Protein AF-0000000070551622 (afdb_homodimer)

Foldseek 3Di:
DVVQLLLLLCQLVVLCVVLVHDLVRVCVQQVDDSVVSNCSNRSVDPDDPVVLVSSCVSSVHDSCSSRDD/DVVQLLLLLCQLVVLCVVLVHDLVRVCVQQVDDSVVSNCSNRSVDPDDPVVLVSSCVSSVHDSCSSRDD

InterPro domains:
  IPR001387 Cro/C1-type, helix-turn-helix domain [PF01381] (12-65)
  IPR001387 Cro/C1-type, helix-turn-helix domain [PS50943] (12-66)
  IPR001387 Cro/C1-type, helix-turn-helix domain [SM00530] (11-66)
  IPR001387 Cro/C1-type, helix-turn-helix domain [cd00093] (9-66)
  IPR010982 Lambda repressor-like, DNA-binding domain superfamily [G3DSA:1.10.260.40] (2-69)
  IPR010982 Lambda repressor-like, DNA-binding domain superfamily [SSF47413] (3-68)

Nearest PDB structures (foldseek):
  2b5a-assembly1_A  TM=9.009E-01  e=1.366E-03  [Bacillus] caldolyticus
  3f52-assembly1_A  TM=9.178E-01  e=3.239E-03  Corynebacterium glutamicum
  1y7y-assembly1_B  TM=9.404E-01  e=4.988E-03  Aeromonas hydrophila
  3vk0-assembly2_B  TM=9.185E-01  e=4.242E-03  Neisseria meningitidis MC58
  3f52-assembly1_E  TM=9.299E-01  e=6.189E-03  Corynebacterium glutamicum

Organism: Lachnospira eligens (strain ATCC 27750 / DSM 3376 / VPI C15-48 / C15-B4) (NCBI:txid515620)

Radius of gyration: 14.98 Å; Cα contacts (8 Å, |Δi|>4): 162; chains: 2; bounding box: 21×43×28 Å

pLDDT: mean 96.57, std 5.76, range [65.38, 98.81]

Solvent-accessible surface area (backbone atoms only — not comparable to full-atom values): 7543 Å² total; per-residue (Å²): 112,63,64,62,46,49,38,31,8,48,30,50,42,48,56,40,49,75,70,68,47,52,63,66,52,47,25,74,72,69,69,51,51,55,67,58,53,49,30,30,36,69,47,78,38,80,50,40,37,66,55,47,46,52,50,18,60,72,72,70,49,59,56,51,59,34,68,51,128,114,63,63,62,46,48,39,32,7,47,29,50,42,48,56,39,50,74,72,69,48,52,62,66,52,48,23,74,74,69,68,51,51,56,66,59,53,49,30,32,37,69,46,80,39,77,51,39,38,66,55,47,47,51,49,18,59,73,72,70,50,59,55,52,58,34,69,50,129

Sequence (138 aa):
MREIEETLAHNLREVREKKGYTLKDVVKGTGYTEVSISRWETGTRIPKATVLYNLAKFYGVSVDRFFWKMREIEETLAHNLREVREKKGYTLKDVVKGTGYTEVSISRWETGTRIPKATVLYNLAKFYGVSVDRFFWK

Structure (mmCIF, N/CA/C/O backbone):
data_AF-0000000070551622-model_v1
#
loop_
_entity.id
_entity.type
_entity.pdbx_description
1 polymer 'HTH cro/C1-type domain-containing protein'
#
loop_
_atom_site.group_PDB
_atom_site.id
_atom_site.type_symbol
_atom_site.label_atom_id
_atom_site.label_alt_id
_atom_site.label_comp_id
_atom_site.label_asym_id
_atom_site.label_entity_id
_atom_site.label_seq_id
_atom_site.pdbx_PDB_ins_code
_atom_site.Cartn_x
_atom_site.Cartn_y
_atom_site.Cartn_z
_atom_site.occupancy
_atom_site.B_iso_or_equiv
_atom_site.auth_seq_id
_atom_site.auth_comp_id
_atom_site.auth_asym_id
_atom_site.auth_atom_id
_atom_site.pdbx_PDB_model_num
ATOM 1 N N . MET A 1 1 ? -1.178 -9.734 11.75 1 65.5 1 MET A N 1
ATOM 2 C CA . MET A 1 1 ? -1.448 -8.586 10.891 1 65.5 1 MET A CA 1
ATOM 3 C C . MET A 1 1 ? -1.568 -7.309 11.711 1 65.5 1 MET A C 1
ATOM 5 O O . MET A 1 1 ? -1.629 -6.211 11.148 1 65.5 1 MET A O 1
ATOM 9 N N . ARG A 1 2 ? -1.594 -7.504 12.82 1 77 2 ARG A N 1
ATOM 10 C CA . ARG A 1 2 ? -1.823 -6.383 13.727 1 77 2 ARG A CA 1
ATOM 11 C C . ARG A 1 2 ? -0.547 -5.574 13.93 1 77 2 ARG A C 1
ATOM 13 O O . ARG A 1 2 ? -0.575 -4.34 13.906 1 77 2 ARG A O 1
ATOM 20 N N . GLU A 1 3 ? 0.501 -6.383 13.719 1 91.94 3 GLU A N 1
ATOM 21 C CA . GLU A 1 3 ? 1.758 -5.699 14.008 1 91.94 3 GLU A CA 1
ATOM 22 C C . GLU A 1 3 ? 2.137 -4.742 12.883 1 91.94 3 GLU A C 1
ATOM 24 O O . GLU A 1 3 ? 2.564 -3.613 13.133 1 91.94 3 GLU A O 1
ATOM 29 N N . ILE A 1 4 ? 1.96 -5.156 11.578 1 94.94 4 ILE A N 1
ATOM 30 C CA . ILE A 1 4 ? 2.346 -4.309 10.453 1 94.94 4 ILE A CA 1
ATOM 31 C C . ILE A 1 4 ? 1.396 -3.119 10.359 1 94.94 4 ILE A C 1
ATOM 33 O O . ILE A 1 4 ? 1.809 -2.014 9.992 1 94.94 4 ILE A O 1
ATOM 37 N N . GLU A 1 5 ? 0.117 -3.314 10.742 1 95.81 5 GLU A N 1
ATOM 38 C CA . GLU A 1 5 ? -0.852 -2.223 10.727 1 95.81 5 GLU A CA 1
ATOM 39 C C . GLU A 1 5 ? -0.473 -1.134 11.727 1 95.81 5 GLU A C 1
ATOM 41 O O . GLU A 1 5 ? -0.566 0.057 11.422 1 95.81 5 GLU A O 1
ATOM 46 N N . GLU A 1 6 ? -0.033 -1.583 12.883 1 96.81 6 GLU A N 1
ATOM 47 C CA . GLU A 1 6 ? 0.398 -0.643 13.914 1 96.81 6 GLU A CA 1
ATOM 48 C C . GLU A 1 6 ? 1.649 0.115 13.477 1 96.81 6 GLU A C 1
ATOM 50 O O . GLU A 1 6 ? 1.766 1.319 13.711 1 96.81 6 GLU A O 1
ATOM 55 N N . THR A 1 7 ? 2.57 -0.628 12.875 1 97.62 7 THR A N 1
ATOM 56 C CA . THR A 1 7 ? 3.795 -0.018 12.359 1 97.62 7 THR A CA 1
ATOM 57 C C . THR A 1 7 ? 3.477 1.029 11.297 1 97.62 7 THR A C 1
ATOM 59 O O . THR A 1 7 ? 4.02 2.135 11.328 1 97.62 7 THR A O 1
ATOM 62 N N . LEU A 1 8 ? 2.541 0.654 10.445 1 98.06 8 LEU A N 1
ATOM 63 C CA . LEU A 1 8 ? 2.146 1.572 9.383 1 98.06 8 LEU A CA 1
ATOM 64 C C . LEU A 1 8 ? 1.553 2.852 9.961 1 98.06 8 LEU A C 1
ATOM 66 O O . LEU A 1 8 ? 1.953 3.955 9.578 1 98.06 8 LEU A O 1
ATOM 70 N N . ALA A 1 9 ? 0.65 2.717 10.898 1 98.31 9 ALA A N 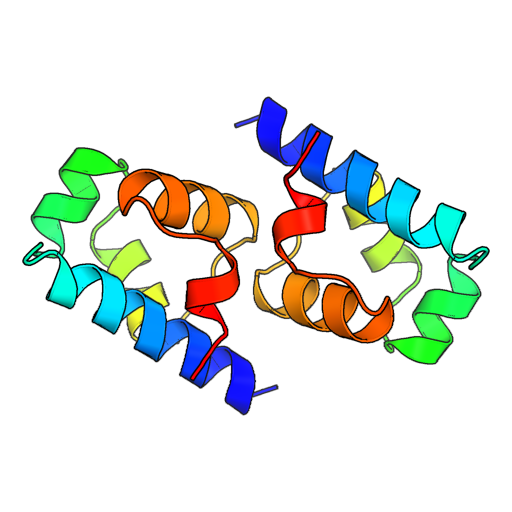1
ATOM 71 C CA . ALA A 1 9 ? 0.005 3.869 11.516 1 98.31 9 ALA A CA 1
ATOM 72 C C . ALA A 1 9 ? 1.03 4.766 12.203 1 98.31 9 ALA A C 1
ATOM 74 O O . ALA A 1 9 ? 1.031 5.984 12.008 1 98.31 9 ALA A O 1
ATOM 75 N N . HIS A 1 10 ? 1.871 4.117 12.945 1 98.19 10 HIS A N 1
ATOM 76 C CA . HIS A 1 10 ? 2.91 4.836 13.664 1 98.19 10 HIS A CA 1
ATOM 77 C C . HIS A 1 10 ? 3.818 5.605 12.711 1 98.19 10 HIS A C 1
ATOM 79 O O . HIS A 1 10 ? 4.086 6.789 12.922 1 98.19 10 HIS A O 1
ATOM 85 N N . ASN A 1 11 ? 4.262 4.977 11.672 1 98.38 11 ASN A N 1
ATOM 86 C CA . ASN A 1 11 ? 5.238 5.574 10.766 1 98.38 11 ASN A CA 1
ATOM 87 C C . ASN A 1 11 ? 4.617 6.695 9.938 1 98.38 11 ASN A C 1
ATOM 89 O O . ASN A 1 11 ? 5.285 7.676 9.609 1 98.38 11 ASN A O 1
ATOM 93 N N . LEU A 1 12 ? 3.365 6.516 9.562 1 98.69 12 LEU A N 1
ATOM 94 C CA . LEU A 1 12 ? 2.668 7.602 8.875 1 98.69 12 LEU A CA 1
ATOM 95 C C . LEU A 1 12 ? 2.684 8.875 9.719 1 98.69 12 LEU A C 1
ATOM 97 O O . LEU A 1 12 ? 2.984 9.953 9.211 1 98.69 12 LEU A O 1
ATOM 101 N N . ARG A 1 13 ? 2.406 8.695 10.961 1 98.69 13 ARG A N 1
ATOM 102 C CA . ARG A 1 13 ? 2.43 9.836 11.867 1 98.69 13 ARG A CA 1
ATOM 103 C C . ARG A 1 13 ? 3.848 10.367 12.047 1 98.69 13 ARG A C 1
ATOM 105 O O . ARG A 1 13 ? 4.074 11.578 11.977 1 98.69 13 ARG A O 1
ATOM 112 N N . GLU A 1 14 ? 4.742 9.484 12.305 1 98.75 14 GLU A N 1
ATOM 113 C CA . GLU A 1 14 ? 6.129 9.875 12.547 1 98.75 14 GLU A CA 1
ATOM 114 C C . GLU A 1 14 ? 6.703 10.656 11.375 1 98.75 14 GLU A C 1
ATOM 116 O O . GLU A 1 14 ? 7.379 11.664 11.562 1 98.75 14 GLU A O 1
ATOM 121 N N . VAL A 1 15 ? 6.52 10.156 10.156 1 98.62 15 VAL A N 1
ATOM 122 C CA . VAL A 1 15 ? 7.027 10.828 8.961 1 98.62 15 VAL A CA 1
ATOM 123 C C . VAL A 1 15 ? 6.434 12.234 8.867 1 98.62 15 VAL A C 1
ATOM 125 O O . VAL A 1 15 ? 7.148 13.195 8.57 1 98.62 15 VAL A O 1
ATOM 128 N N . ARG A 1 16 ? 5.094 12.328 9.094 1 98.75 16 ARG A N 1
ATOM 129 C CA . ARG A 1 16 ? 4.465 13.648 9.07 1 98.75 16 ARG A CA 1
ATOM 130 C C . ARG A 1 16 ? 5.129 14.586 10.07 1 98.75 16 ARG A C 1
ATOM 132 O O . ARG A 1 16 ? 5.48 15.719 9.727 1 98.75 16 ARG A O 1
ATOM 139 N N . GLU A 1 17 ? 5.332 14.109 11.266 1 98.69 17 GLU A N 1
ATOM 140 C CA . GLU A 1 17 ? 5.867 14.922 12.359 1 98.69 17 GLU A CA 1
ATOM 141 C C . GLU A 1 17 ? 7.316 15.312 12.094 1 98.69 17 GLU A C 1
ATOM 143 O O . GLU A 1 17 ? 7.73 16.438 12.398 1 98.69 17 GLU A O 1
ATOM 148 N N . LYS A 1 18 ? 8.062 14.445 11.617 1 98.38 18 LYS A N 1
ATOM 149 C CA . LYS A 1 18 ? 9.461 14.719 11.297 1 98.38 18 LYS A CA 1
ATOM 150 C C . LYS A 1 18 ? 9.57 15.82 10.242 1 98.38 18 LYS A C 1
ATOM 152 O O . LYS A 1 18 ? 10.555 16.562 10.211 1 98.38 18 LYS A O 1
ATOM 157 N N . LYS A 1 19 ? 8.594 15.945 9.406 1 98.06 19 LYS A N 1
ATOM 158 C CA . LYS A 1 19 ? 8.555 17 8.398 1 98.06 19 LYS A CA 1
ATOM 159 C C . LYS A 1 19 ? 8.094 18.312 9 1 98.06 19 LYS A C 1
ATOM 161 O O . LYS A 1 19 ? 8.141 19.359 8.336 1 98.06 19 LYS A O 1
ATOM 166 N N . GLY A 1 20 ? 7.555 18.203 10.211 1 98.44 20 GLY A N 1
ATOM 167 C CA . GLY A 1 20 ? 7.027 19.391 10.891 1 98.44 20 GLY A CA 1
ATOM 168 C C . GLY A 1 20 ? 5.641 19.781 10.422 1 98.44 20 GLY A C 1
ATOM 169 O O . GLY A 1 20 ? 5.238 20.938 10.547 1 98.44 20 GLY A O 1
ATOM 170 N N . TYR A 1 21 ? 4.949 18.938 9.805 1 98.69 21 TYR A N 1
ATOM 171 C CA . TYR A 1 21 ? 3.637 19.234 9.234 1 98.69 21 TYR A CA 1
ATOM 172 C C . TYR A 1 21 ? 2.531 18.969 10.25 1 98.69 21 TYR A C 1
ATOM 174 O O . TYR A 1 21 ? 2.596 18 11.008 1 98.69 21 TYR A O 1
ATOM 182 N N . THR A 1 22 ? 1.505 19.75 10.227 1 98.69 22 THR A N 1
ATOM 183 C CA . THR A 1 22 ? 0.232 19.469 10.875 1 98.69 22 THR A CA 1
ATOM 184 C C . THR A 1 22 ? -0.683 18.656 9.961 1 98.69 22 THR A C 1
ATOM 186 O O . THR A 1 22 ? -0.365 18.453 8.789 1 98.69 22 THR A O 1
ATOM 189 N N . LEU A 1 23 ? -1.802 18.172 10.5 1 98.69 23 LEU A N 1
ATOM 190 C CA . LEU A 1 23 ? -2.777 17.516 9.641 1 98.69 23 LEU A CA 1
ATOM 191 C C . LEU A 1 23 ? -3.275 18.453 8.555 1 98.69 23 LEU A C 1
ATOM 193 O O . LEU A 1 23 ? -3.449 18.047 7.402 1 98.69 23 LEU A O 1
ATOM 197 N N . LYS A 1 24 ? -3.408 19.703 8.891 1 98.62 24 LYS A N 1
ATOM 198 C CA . LYS A 1 24 ? -3.869 20.703 7.945 1 98.62 24 LYS A CA 1
ATOM 199 C C . LYS A 1 24 ? -2.869 20.891 6.805 1 98.62 24 LYS A C 1
ATOM 201 O O . LYS A 1 24 ? -3.26 21.078 5.652 1 98.62 24 LYS A O 1
ATOM 206 N N . ASP A 1 25 ? -1.597 20.859 7.152 1 98.69 25 ASP A N 1
ATOM 207 C CA . ASP A 1 25 ? -0.56 20.969 6.129 1 98.69 25 ASP A CA 1
ATOM 208 C C . ASP A 1 25 ? -0.659 19.812 5.137 1 98.69 25 ASP A C 1
ATOM 210 O O . ASP A 1 25 ? -0.506 20 3.93 1 98.69 25 ASP A O 1
ATOM 214 N N . VAL A 1 26 ? -0.879 18.656 5.629 1 98.81 26 VAL A N 1
ATOM 215 C CA . VAL A 1 26 ? -0.991 17.469 4.777 1 98.81 26 VAL A CA 1
ATOM 216 C C . VAL A 1 26 ? -2.229 17.594 3.889 1 98.81 26 VAL A C 1
ATOM 218 O O . VAL A 1 26 ? -2.174 17.297 2.695 1 98.81 26 VAL A O 1
ATOM 221 N N . VAL A 1 27 ? -3.32 18.031 4.434 1 98.75 27 VAL A N 1
ATOM 222 C CA . VAL A 1 27 ? -4.543 18.266 3.668 1 98.75 27 VAL A CA 1
ATOM 223 C C . VAL A 1 27 ? -4.246 19.172 2.482 1 98.75 27 VAL A C 1
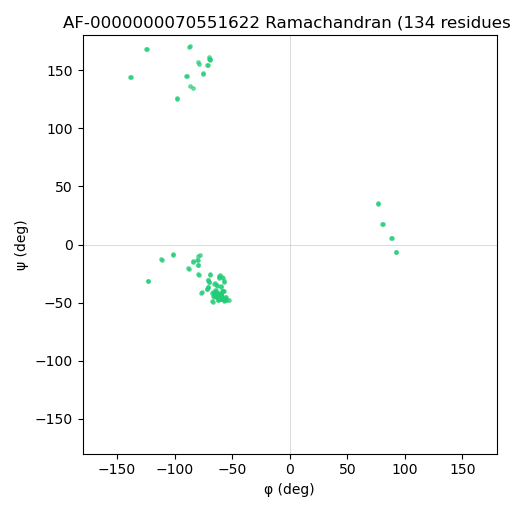ATOM 225 O O . VAL A 1 27 ? -4.602 18.859 1.344 1 98.75 27 VAL A O 1
ATOM 228 N N . LYS A 1 28 ? -3.555 20.25 2.721 1 98.56 28 LYS A N 1
ATOM 229 C CA . LYS A 1 28 ? -3.236 21.234 1.693 1 98.56 28 LYS A CA 1
ATOM 230 C C . LYS A 1 28 ? -2.352 20.625 0.606 1 98.56 28 LYS A C 1
ATOM 232 O O . LYS A 1 28 ? -2.529 20.922 -0.579 1 98.56 28 LYS A O 1
ATOM 237 N N . GLY A 1 29 ? -1.524 19.781 1.028 1 98.38 29 GLY A N 1
ATOM 238 C CA . GLY A 1 29 ? -0.537 19.234 0.106 1 98.38 29 GLY A CA 1
ATOM 239 C C . GLY A 1 29 ? -1.026 18.016 -0.646 1 98.38 29 GLY A C 1
ATOM 240 O O . GLY A 1 29 ? -0.489 17.672 -1.7 1 98.38 29 GLY A O 1
ATOM 241 N N . THR A 1 30 ? -2.023 17.344 -0.141 1 98.31 30 THR A N 1
ATOM 242 C CA . THR A 1 30 ? -2.389 16.047 -0.723 1 98.31 30 THR A CA 1
ATOM 243 C C . THR A 1 30 ? -3.848 16.062 -1.169 1 98.31 30 THR A C 1
ATOM 245 O O . THR A 1 30 ? -4.25 15.234 -1.995 1 98.31 30 THR A O 1
ATOM 248 N N . GLY A 1 31 ? -4.68 16.812 -0.49 1 98.31 31 GLY A N 1
ATOM 249 C CA . GLY A 1 31 ? -6.098 16.859 -0.798 1 98.31 31 GLY A CA 1
ATOM 250 C C . GLY A 1 31 ? -6.922 15.859 -0.007 1 98.31 31 GLY A C 1
ATOM 251 O O . GLY A 1 31 ? -8.148 15.844 -0.107 1 98.31 31 GLY A O 1
ATOM 252 N N . TYR A 1 32 ? -6.281 15.031 0.725 1 98.44 32 TYR A N 1
ATOM 253 C CA . TYR A 1 32 ? -7.027 14.141 1.609 1 98.44 32 TYR A CA 1
ATOM 254 C C . TYR A 1 32 ? -7.617 14.914 2.785 1 98.44 32 TYR A C 1
ATOM 256 O O . TYR A 1 32 ? -7.074 15.945 3.195 1 98.44 32 TYR A O 1
ATOM 264 N N . THR A 1 33 ? -8.672 14.391 3.32 1 98.69 33 THR A N 1
ATOM 265 C CA . THR A 1 33 ? -9.297 15.086 4.441 1 98.69 33 THR A CA 1
ATOM 266 C C . THR A 1 33 ? -8.531 14.812 5.738 1 98.69 33 THR A C 1
ATOM 268 O O . THR A 1 33 ? -7.871 13.781 5.867 1 98.69 33 THR A O 1
ATOM 271 N N . GLU A 1 34 ? -8.711 15.742 6.664 1 98.69 34 GLU A N 1
ATOM 272 C CA . GLU A 1 34 ? -8.102 15.578 7.977 1 98.69 34 GLU A CA 1
ATOM 273 C C . GLU A 1 34 ? -8.555 14.281 8.641 1 98.69 34 GLU A C 1
ATOM 275 O O . GLU A 1 34 ? -7.758 13.578 9.273 1 98.69 34 GLU A O 1
ATOM 280 N N . VAL A 1 35 ? -9.797 13.984 8.492 1 98.62 35 VAL A N 1
ATOM 281 C CA . VAL A 1 35 ? -10.375 12.789 9.102 1 98.62 35 VAL A CA 1
ATOM 282 C C . VAL A 1 35 ? -9.703 11.539 8.523 1 98.62 35 VAL A C 1
ATOM 284 O O . VAL A 1 35 ? -9.312 10.641 9.266 1 98.62 35 VAL A O 1
ATOM 287 N N . SER A 1 36 ? -9.516 11.453 7.184 1 98.62 36 SER A N 1
ATOM 288 C CA . SER A 1 36 ? -8.883 10.305 6.547 1 98.62 36 SER A CA 1
ATOM 289 C C . SER A 1 36 ? -7.449 10.125 7.035 1 98.62 36 SER A C 1
ATOM 291 O O . SER A 1 36 ? -7.051 9.023 7.414 1 98.62 36 SER A O 1
ATOM 293 N N . ILE A 1 37 ? -6.738 11.219 7.074 1 98.81 37 ILE A N 1
ATOM 294 C CA . ILE A 1 37 ? -5.34 11.172 7.488 1 98.81 37 ILE A CA 1
ATOM 295 C C . ILE A 1 37 ? -5.246 10.711 8.945 1 98.81 37 ILE A C 1
ATOM 297 O O . ILE A 1 37 ? -4.43 9.852 9.273 1 98.81 37 ILE A O 1
ATOM 301 N N . SER A 1 38 ? -6.105 11.258 9.773 1 98.81 38 SER A N 1
ATOM 302 C CA . SER A 1 38 ? -6.133 10.883 11.188 1 98.81 38 SER A CA 1
ATOM 303 C C . SER A 1 38 ? -6.422 9.391 11.352 1 98.81 38 SER A C 1
ATOM 305 O O . SER A 1 38 ? -5.758 8.711 12.141 1 98.81 38 SER A O 1
ATOM 307 N N . ARG A 1 39 ? -7.355 8.93 10.586 1 98.69 39 ARG A N 1
ATOM 308 C CA . ARG A 1 39 ? -7.727 7.52 10.695 1 98.69 39 ARG A CA 1
ATOM 309 C C . ARG A 1 39 ? -6.578 6.617 10.266 1 98.69 39 ARG A C 1
ATOM 311 O O . ARG A 1 39 ? -6.398 5.527 10.82 1 98.69 39 ARG A O 1
ATOM 318 N N . TRP A 1 40 ? -5.801 7.023 9.328 1 98.69 40 TRP A N 1
ATOM 319 C CA . TRP A 1 40 ? -4.652 6.238 8.891 1 98.69 40 TRP A CA 1
ATOM 320 C C . TRP A 1 40 ? -3.549 6.254 9.938 1 98.69 40 TRP A C 1
ATOM 322 O O . TRP A 1 40 ? -2.986 5.207 10.273 1 98.69 40 TRP A O 1
ATOM 332 N N . GLU A 1 41 ? -3.383 7.395 10.555 1 98.62 41 GLU A N 1
ATOM 333 C CA . GLU A 1 41 ? -2.262 7.57 11.469 1 98.62 41 GLU A CA 1
ATOM 334 C C . GLU A 1 41 ? -2.559 6.945 12.828 1 98.62 41 GLU A C 1
ATOM 336 O O . GLU A 1 41 ? -1.648 6.727 13.633 1 98.62 41 GLU A O 1
ATOM 341 N N . THR A 1 42 ? -3.838 6.703 13.062 1 97.81 42 THR A N 1
ATOM 342 C CA . THR A 1 42 ? -4.203 6.09 14.336 1 97.81 42 THR A CA 1
ATOM 343 C C . THR A 1 42 ? -4.48 4.598 14.156 1 97.81 42 THR A C 1
ATOM 345 O O . THR A 1 42 ? -4.727 3.889 15.133 1 97.81 42 THR A O 1
ATOM 348 N N . GLY A 1 43 ? -4.527 4.141 12.977 1 97.19 43 GLY A N 1
ATOM 349 C CA . GLY A 1 43 ? -4.707 2.725 12.695 1 97.19 43 GLY A CA 1
ATOM 350 C C . GLY A 1 43 ? -6.164 2.311 12.617 1 97.19 43 GLY A C 1
ATOM 351 O O . GLY A 1 43 ? -6.473 1.125 12.469 1 97.19 43 GLY A O 1
ATOM 352 N N . THR A 1 44 ? -7.051 3.252 12.695 1 97.25 44 THR A N 1
ATOM 353 C CA . THR A 1 44 ? -8.477 2.941 12.625 1 97.25 44 THR A CA 1
ATOM 354 C C . THR A 1 44 ? -8.859 2.477 11.227 1 97.25 44 THR A C 1
ATOM 356 O O . THR A 1 44 ? -9.859 1.767 11.055 1 97.25 44 THR A O 1
ATOM 359 N N . ARG A 1 45 ? -8.094 2.922 10.242 1 97.75 45 ARG A N 1
ATOM 360 C CA . ARG A 1 45 ? -8.242 2.482 8.859 1 97.75 45 ARG A CA 1
ATOM 361 C C . ARG A 1 45 ? -6.875 2.234 8.219 1 97.75 45 ARG A C 1
ATOM 363 O O . ARG A 1 45 ? -5.902 2.916 8.547 1 97.75 45 ARG A O 1
ATOM 370 N N . ILE A 1 46 ? -6.887 1.273 7.426 1 97.81 46 ILE A N 1
ATOM 371 C CA . ILE A 1 46 ? -5.672 1.022 6.66 1 97.81 46 ILE A CA 1
ATOM 372 C C . ILE A 1 46 ? -5.801 1.631 5.266 1 97.81 46 ILE A C 1
ATOM 374 O O . ILE A 1 46 ? -6.762 1.348 4.547 1 97.81 46 ILE A O 1
ATOM 378 N N . PRO A 1 47 ? -4.855 2.461 4.895 1 98.31 47 PRO A N 1
ATOM 379 C CA . PRO A 1 47 ? -4.973 3.076 3.572 1 98.31 47 PRO A CA 1
ATOM 380 C C . PRO A 1 47 ? -4.77 2.074 2.436 1 98.31 47 PRO A C 1
ATOM 382 O O . PRO A 1 47 ? -4.145 1.029 2.633 1 98.31 47 PRO A O 1
ATOM 385 N N . LYS A 1 48 ? -5.293 2.48 1.272 1 97.75 48 LYS A N 1
ATOM 386 C CA . LYS A 1 48 ? -4.984 1.743 0.051 1 97.75 48 LYS A CA 1
ATOM 387 C C . LYS A 1 48 ? -3.525 1.938 -0.356 1 97.75 48 LYS A C 1
ATOM 389 O O . LYS A 1 48 ? -2.889 2.914 0.044 1 97.75 48 LYS A O 1
ATOM 394 N N . ALA A 1 49 ? -3.117 1.07 -1.141 1 97.12 49 ALA A N 1
ATOM 395 C CA . ALA A 1 49 ? -1.731 1.109 -1.597 1 97.12 49 ALA A CA 1
ATOM 396 C C . ALA A 1 49 ? -1.424 2.426 -2.307 1 97.12 49 ALA A C 1
ATOM 398 O O . ALA A 1 49 ? -0.35 3.002 -2.119 1 97.12 49 ALA A O 1
ATOM 399 N N . THR A 1 50 ? -2.328 2.943 -3.107 1 96.56 50 THR A N 1
ATOM 400 C CA . THR A 1 50 ? -2.072 4.152 -3.885 1 96.56 50 THR A CA 1
ATOM 401 C C . THR A 1 50 ? -2.016 5.375 -2.977 1 96.56 50 THR A C 1
ATOM 403 O O . THR A 1 50 ? -1.299 6.336 -3.266 1 96.56 50 THR A O 1
ATOM 406 N N . VAL A 1 51 ? -2.766 5.359 -1.873 1 97.56 51 VAL A N 1
ATOM 407 C CA . VAL A 1 51 ? -2.686 6.43 -0.888 1 97.56 51 VAL A CA 1
ATOM 408 C C . VAL A 1 51 ? -1.283 6.48 -0.288 1 97.56 51 VAL A C 1
ATOM 410 O O . VAL A 1 51 ? -0.69 7.555 -0.166 1 97.56 51 VAL A O 1
ATOM 413 N N . LEU A 1 52 ? -0.824 5.293 -0.011 1 97.62 52 LEU A N 1
ATOM 414 C CA . LEU A 1 52 ? 0.514 5.199 0.563 1 97.62 52 LEU A CA 1
ATOM 415 C C . LEU A 1 52 ? 1.557 5.77 -0.391 1 97.62 52 LEU A C 1
ATOM 417 O O . LEU A 1 52 ? 2.477 6.473 0.037 1 97.62 52 LEU A O 1
ATOM 421 N N . TYR A 1 53 ? 1.419 5.465 -1.626 1 97.38 53 TYR A N 1
ATOM 422 C CA . TYR A 1 53 ? 2.316 5.984 -2.652 1 97.38 53 TYR A CA 1
ATOM 423 C C . TYR A 1 53 ? 2.258 7.504 -2.709 1 97.38 53 TYR A C 1
ATOM 425 O O . TYR A 1 53 ? 3.295 8.172 -2.729 1 97.38 53 TYR A O 1
ATOM 433 N N . ASN A 1 54 ? 1.096 8.047 -2.703 1 97.62 54 ASN A N 1
ATOM 434 C CA . ASN A 1 54 ? 0.921 9.492 -2.797 1 97.62 54 ASN A CA 1
ATOM 435 C C . ASN A 1 54 ? 1.518 10.203 -1.588 1 97.62 54 ASN A C 1
ATOM 437 O O . ASN A 1 54 ? 2.145 11.258 -1.729 1 97.62 54 ASN A O 1
ATOM 441 N N . LEU A 1 55 ? 1.311 9.602 -0.443 1 98.44 55 LEU A N 1
ATOM 442 C CA . LEU A 1 55 ? 1.872 10.188 0.767 1 98.44 55 LEU A CA 1
ATOM 443 C C . LEU A 1 55 ? 3.396 10.141 0.74 1 98.44 55 LEU A C 1
ATOM 445 O O . LEU A 1 55 ? 4.059 11.102 1.134 1 98.44 55 LEU A O 1
ATOM 449 N N . ALA A 1 56 ? 3.922 9.055 0.366 1 98.06 56 ALA A N 1
ATOM 450 C CA . ALA A 1 56 ? 5.375 8.93 0.249 1 98.06 56 ALA A CA 1
ATOM 451 C C . ALA A 1 56 ? 5.938 10 -0.681 1 98.06 56 ALA A C 1
ATOM 453 O O . ALA A 1 56 ? 6.941 10.648 -0.364 1 98.06 56 ALA A O 1
ATOM 454 N N . LYS A 1 57 ? 5.352 10.195 -1.815 1 97.5 57 LYS A N 1
ATOM 455 C CA . LYS A 1 57 ? 5.766 11.219 -2.768 1 97.5 57 LYS A CA 1
ATOM 456 C C . LYS A 1 57 ? 5.684 12.609 -2.145 1 97.5 57 LYS A C 1
ATOM 458 O O . LYS A 1 57 ? 6.621 13.406 -2.26 1 97.5 57 LYS A O 1
ATOM 463 N N . PHE A 1 58 ? 4.566 12.812 -1.471 1 98.56 58 PHE A N 1
ATOM 464 C CA . PHE A 1 58 ? 4.359 14.109 -0.829 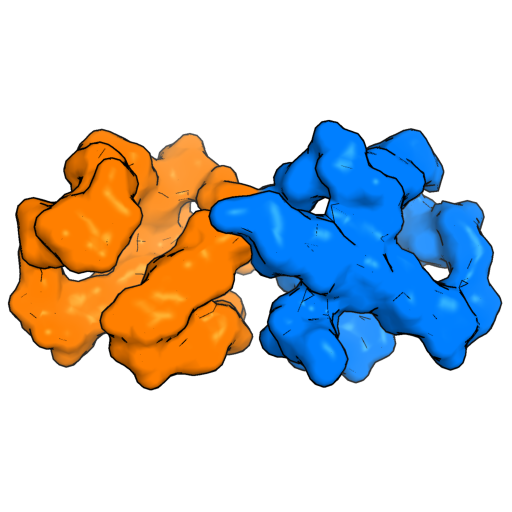1 98.56 58 PHE A CA 1
ATOM 465 C C . PHE A 1 58 ? 5.457 14.391 0.189 1 98.56 58 PHE A C 1
ATOM 467 O O . PHE A 1 58 ? 6 15.492 0.234 1 98.56 58 PHE A O 1
ATOM 474 N N . TYR A 1 59 ? 5.824 13.359 0.994 1 98.44 59 TYR A N 1
ATOM 475 C CA . TYR A 1 59 ? 6.801 13.531 2.064 1 98.44 59 TYR A CA 1
ATOM 476 C C . TYR A 1 59 ? 8.227 13.414 1.532 1 98.44 59 TYR A C 1
ATOM 478 O O . TYR A 1 59 ? 9.188 13.711 2.24 1 98.44 59 TYR A O 1
ATOM 486 N N . GLY A 1 60 ? 8.391 12.906 0.355 1 97.94 60 GLY A N 1
ATOM 487 C CA . GLY A 1 60 ? 9.719 12.75 -0.222 1 97.94 60 GLY A CA 1
ATOM 488 C C . GLY A 1 60 ? 10.484 11.57 0.358 1 97.94 60 GLY A C 1
ATOM 489 O O . GLY A 1 60 ? 11.688 11.672 0.6 1 97.94 60 GLY A O 1
ATOM 490 N N . VAL A 1 61 ? 9.766 10.531 0.654 1 97.44 61 VAL A N 1
ATOM 491 C CA . VAL A 1 61 ? 10.383 9.32 1.179 1 97.44 61 VAL A CA 1
ATOM 492 C C . VAL A 1 61 ? 10 8.125 0.305 1 97.44 61 VAL A C 1
ATOM 494 O O . VAL A 1 61 ? 9.117 8.234 -0.546 1 97.44 61 VAL A O 1
ATOM 497 N N . SER A 1 62 ? 10.719 6.996 0.548 1 96.5 62 SER A N 1
ATOM 498 C CA . SER A 1 62 ? 10.344 5.738 -0.0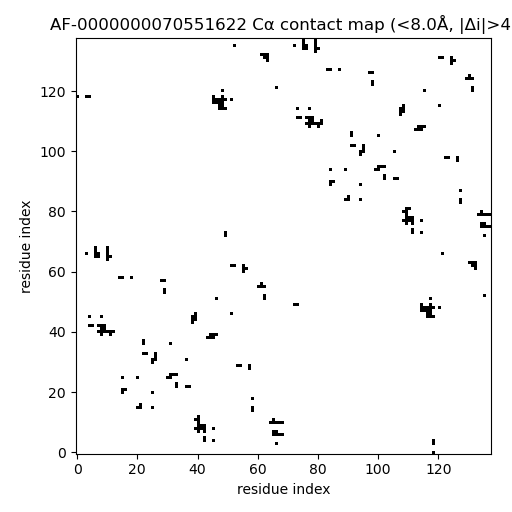87 1 96.5 62 SER A CA 1
ATOM 499 C C . SER A 1 62 ? 9.102 5.141 0.57 1 96.5 62 SER A C 1
ATOM 501 O O . SER A 1 62 ? 8.898 5.297 1.775 1 96.5 62 SER A O 1
ATOM 503 N N . VAL A 1 63 ? 8.281 4.461 -0.203 1 97.19 63 VAL A N 1
ATOM 504 C CA . VAL A 1 63 ? 7.109 3.799 0.354 1 97.19 63 VAL A CA 1
ATOM 505 C C . VAL A 1 63 ? 7.535 2.822 1.449 1 97.19 63 VAL A C 1
ATOM 507 O O . VAL A 1 63 ? 6.832 2.656 2.449 1 97.19 63 VAL A O 1
ATOM 510 N N . ASP A 1 64 ? 8.672 2.25 1.346 1 96.69 64 ASP A N 1
ATOM 511 C CA . ASP A 1 64 ? 9.195 1.288 2.309 1 96.69 64 ASP A CA 1
ATOM 512 C C . ASP A 1 64 ? 9.359 1.924 3.688 1 96.69 64 ASP A C 1
ATOM 514 O O . ASP A 1 64 ? 9.312 1.231 4.707 1 96.69 64 ASP A O 1
ATOM 518 N N . ARG A 1 65 ? 9.547 3.129 3.688 1 97.06 65 ARG A N 1
ATOM 519 C CA . ARG A 1 65 ? 9.758 3.844 4.941 1 97.06 65 ARG A CA 1
ATOM 520 C C . ARG A 1 65 ? 8.578 3.643 5.891 1 97.06 65 ARG A C 1
ATOM 522 O O . ARG A 1 65 ? 8.75 3.621 7.109 1 97.06 65 ARG A O 1
ATOM 529 N N . PHE A 1 66 ? 7.41 3.432 5.312 1 97.94 66 PHE A N 1
ATOM 530 C CA . PHE A 1 66 ? 6.199 3.342 6.117 1 97.94 66 PHE A CA 1
ATOM 531 C C . PHE A 1 66 ? 6.09 1.975 6.781 1 97.94 66 PHE A C 1
ATOM 533 O O . PHE A 1 66 ? 5.281 1.782 7.691 1 97.94 66 PHE A O 1
ATOM 540 N N . PHE A 1 67 ? 6.949 1.038 6.41 1 95.88 67 PHE A N 1
ATOM 541 C CA . PHE A 1 67 ? 6.805 -0.32 6.922 1 95.88 67 PHE A CA 1
ATOM 542 C C . PHE A 1 67 ? 7.957 -0.674 7.852 1 95.88 67 PH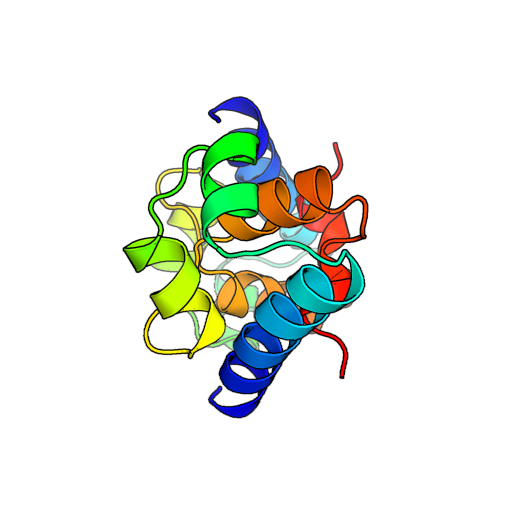E A C 1
ATOM 544 O O . PHE A 1 67 ? 7.941 -1.722 8.5 1 95.88 67 PHE A O 1
ATOM 551 N N . TRP A 1 68 ? 8.922 0.164 7.789 1 85.5 68 TRP A N 1
ATOM 552 C CA . TRP A 1 68 ? 10.086 -0.135 8.609 1 85.5 68 TRP A CA 1
ATOM 553 C C . TRP A 1 68 ? 9.883 0.364 10.039 1 85.5 68 TRP A C 1
ATOM 555 O O . TRP A 1 68 ? 9.266 1.408 10.258 1 85.5 68 TRP A O 1
ATOM 565 N N . LYS A 1 69 ? 10.219 -0.456 10.891 1 72.38 69 LYS A N 1
ATOM 566 C CA . LYS A 1 69 ? 10.25 -0.025 12.289 1 72.38 69 LYS A CA 1
ATOM 567 C C . LYS A 1 69 ? 11.492 0.812 12.578 1 72.38 69 LYS A C 1
ATOM 569 O O . LYS A 1 69 ? 12.555 0.579 11.992 1 72.38 69 LYS A O 1
ATOM 574 N N . MET B 1 1 ? -4.609 9.547 -11.125 1 65.38 1 MET B N 1
ATOM 575 C CA . MET B 1 1 ? -4.527 8.414 -10.211 1 65.38 1 MET B CA 1
ATOM 576 C C . MET B 1 1 ? -4.648 7.094 -10.969 1 65.38 1 MET B C 1
ATOM 578 O O . MET B 1 1 ? -4.418 6.023 -10.398 1 65.38 1 MET B O 1
ATOM 582 N N . ARG B 1 2 ? -4.922 7.25 -12.07 1 76.62 2 ARG B N 1
ATOM 583 C CA . ARG B 1 2 ? -5.199 6.078 -12.898 1 76.62 2 ARG B CA 1
ATOM 584 C C . ARG B 1 2 ? -3.906 5.418 -13.359 1 76.62 2 ARG B C 1
ATOM 586 O O . ARG B 1 2 ? -3.783 4.191 -13.336 1 76.62 2 ARG B O 1
ATOM 593 N N . GLU B 1 3 ? -2.953 6.359 -13.352 1 92 3 GLU B N 1
ATOM 594 C CA . GLU B 1 3 ? -1.71 5.816 -13.891 1 92 3 GLU B CA 1
ATOM 595 C C . GLU B 1 3 ? -1.005 4.926 -12.875 1 92 3 GLU B C 1
ATOM 597 O O . GLU B 1 3 ? -0.506 3.854 -13.219 1 92 3 GLU B O 1
ATOM 602 N N . ILE B 1 4 ? -0.969 5.328 -11.555 1 95 4 ILE B N 1
ATOM 603 C CA . ILE B 1 4 ? -0.277 4.547 -10.531 1 95 4 ILE B CA 1
ATOM 604 C C . ILE B 1 4 ? -1.041 3.25 -10.273 1 95 4 ILE B C 1
ATOM 606 O O . ILE B 1 4 ? -0.436 2.207 -10.008 1 95 4 ILE B O 1
ATOM 610 N N . GLU B 1 5 ? -2.379 3.301 -10.406 1 95.81 5 GLU B N 1
ATOM 611 C CA . GLU B 1 5 ? -3.189 2.102 -10.219 1 95.81 5 GLU B CA 1
ATOM 612 C C . GLU B 1 5 ? -2.885 1.056 -11.281 1 95.81 5 GLU B C 1
ATOM 614 O O . GLU B 1 5 ? -2.775 -0.135 -10.984 1 95.81 5 GLU B O 1
ATOM 619 N N . GLU B 1 6 ? -2.738 1.533 -12.5 1 96.75 6 GLU B N 1
ATOM 620 C CA . GLU B 1 6 ? -2.406 0.639 -13.602 1 96.75 6 GLU B CA 1
ATOM 621 C C . GLU B 1 6 ? -1.012 0.043 -13.43 1 96.75 6 GLU B C 1
ATOM 623 O O . GLU B 1 6 ? -0.8 -1.142 -13.703 1 96.75 6 GLU B O 1
ATOM 628 N N . THR B 1 7 ? -0.091 0.899 -13.008 1 97.62 7 THR B N 1
ATOM 629 C CA . THR B 1 7 ? 1.273 0.449 -12.758 1 97.62 7 THR B CA 1
ATOM 630 C C . THR B 1 7 ? 1.296 -0.616 -11.664 1 97.62 7 THR B C 1
ATOM 632 O O . THR B 1 7 ? 1.957 -1.646 -11.805 1 97.62 7 THR B O 1
ATOM 635 N N . LEU B 1 8 ? 0.508 -0.35 -10.633 1 98.06 8 LEU B N 1
ATOM 636 C CA . LEU B 1 8 ? 0.441 -1.298 -9.523 1 98.06 8 LEU B CA 1
ATOM 637 C C . LEU B 1 8 ? -0.093 -2.646 -9.992 1 98.06 8 LEU B C 1
ATOM 639 O O . LEU B 1 8 ? 0.505 -3.688 -9.711 1 98.06 8 LEU B O 1
ATOM 643 N N . ALA B 1 9 ? -1.167 -2.627 -10.734 1 98.31 9 ALA B N 1
ATOM 644 C CA . ALA B 1 9 ? -1.775 -3.857 -11.227 1 98.31 9 ALA B CA 1
ATOM 645 C C . ALA B 1 9 ? -0.802 -4.633 -12.117 1 98.31 9 ALA B C 1
ATOM 647 O O . ALA B 1 9 ? -0.615 -5.84 -11.938 1 98.31 9 ALA B O 1
ATOM 648 N N . HIS B 1 10 ? -0.212 -3.898 -12.992 1 98.19 10 HIS B N 1
ATOM 649 C CA . HIS B 1 10 ? 0.747 -4.5 -13.914 1 98.19 10 HIS B CA 1
ATOM 650 C C . HIS B 1 10 ? 1.909 -5.137 -13.164 1 98.19 10 HIS B C 1
ATOM 652 O O . HIS B 1 10 ? 2.273 -6.285 -13.43 1 98.19 10 HIS B O 1
ATOM 658 N N . ASN B 1 11 ? 2.461 -4.441 -12.219 1 98.31 11 ASN B N 1
ATOM 659 C CA . ASN B 1 11 ? 3.656 -4.906 -11.523 1 98.31 11 ASN B CA 1
ATOM 660 C C . ASN B 1 11 ? 3.348 -6.086 -10.609 1 98.31 11 ASN B C 1
ATOM 662 O O . ASN B 1 11 ? 4.184 -6.969 -10.422 1 98.31 11 ASN B O 1
ATOM 666 N N . LEU B 1 12 ? 2.197 -6.055 -9.992 1 98.69 12 LEU B N 1
ATOM 667 C CA . LEU B 1 12 ? 1.781 -7.207 -9.203 1 98.69 12 LEU B CA 1
ATOM 668 C C . LEU B 1 12 ? 1.787 -8.477 -10.047 1 98.69 12 LEU B C 1
ATOM 670 O O . LEU B 1 12 ? 2.311 -9.508 -9.617 1 98.69 12 LEU B O 1
ATOM 674 N N . ARG B 1 13 ? 1.245 -8.352 -11.211 1 98.69 13 ARG B N 1
ATOM 675 C CA . ARG B 1 13 ? 1.229 -9.492 -12.125 1 98.69 13 ARG B CA 1
ATOM 676 C C . ARG B 1 13 ? 2.641 -9.852 -12.57 1 98.69 13 ARG B C 1
ATOM 678 O O . ARG B 1 13 ? 3.02 -11.031 -12.562 1 98.69 13 ARG B O 1
ATOM 685 N N . GLU B 1 14 ? 3.352 -8.875 -12.992 1 98.75 14 GLU B N 1
ATOM 686 C CA . GLU B 1 14 ? 4.699 -9.086 -13.508 1 98.75 14 GLU B CA 1
ATOM 687 C C . GLU B 1 14 ? 5.582 -9.781 -12.477 1 98.75 14 GLU B C 1
ATOM 689 O O . GLU B 1 14 ? 6.328 -10.711 -12.805 1 98.75 14 GLU B O 1
ATOM 694 N N . VAL B 1 15 ? 5.594 -9.297 -11.242 1 98.62 15 VAL B N 1
ATOM 695 C CA . VAL B 1 15 ? 6.398 -9.883 -10.172 1 98.62 15 VAL B CA 1
ATOM 696 C C . VAL B 1 15 ? 6.016 -11.352 -9.984 1 98.62 15 VAL B C 1
ATOM 698 O O . VAL B 1 15 ? 6.883 -12.211 -9.852 1 98.62 15 VAL B O 1
ATOM 701 N N . ARG B 1 16 ? 4.684 -11.609 -9.938 1 98.75 16 ARG B N 1
ATOM 702 C CA . ARG B 1 16 ? 4.234 -12.992 -9.805 1 98.75 16 ARG B CA 1
ATOM 703 C C . ARG B 1 16 ? 4.801 -13.852 -10.93 1 98.75 16 ARG B C 1
ATOM 705 O O . ARG B 1 16 ? 5.352 -14.93 -10.672 1 98.75 16 ARG B O 1
ATOM 712 N N . GLU B 1 17 ? 4.691 -13.383 -12.148 1 98.69 17 GLU B N 1
ATOM 713 C CA . GLU B 1 17 ? 5.098 -14.133 -13.328 1 98.69 17 GLU B CA 1
ATOM 714 C C . GLU B 1 17 ? 6.609 -14.344 -13.359 1 98.69 17 GLU B C 1
ATOM 716 O O . GLU B 1 17 ? 7.09 -15.406 -13.75 1 98.69 17 GLU B O 1
ATOM 721 N N . LYS B 1 18 ? 7.32 -13.383 -13.023 1 98.38 18 LYS B N 1
ATOM 722 C CA . LYS B 1 18 ? 8.781 -13.484 -12.984 1 98.38 18 LYS B CA 1
ATOM 723 C C . LYS B 1 18 ? 9.227 -14.547 -11.984 1 98.38 18 LYS B C 1
ATOM 725 O O . LYS B 1 18 ? 10.281 -15.164 -12.164 1 98.38 18 LYS B O 1
ATOM 730 N N . LYS B 1 19 ? 8.453 -14.781 -10.984 1 98.06 19 LYS B N 1
ATOM 731 C CA . LYS B 1 19 ? 8.742 -15.82 -10 1 98.06 19 LYS B CA 1
ATOM 732 C C . LYS B 1 19 ? 8.336 -17.203 -10.508 1 98.06 19 LYS B C 1
ATOM 734 O O . LYS B 1 19 ? 8.641 -18.219 -9.883 1 98.06 19 LYS B O 1
ATOM 739 N N . GLY B 1 20 ? 7.566 -17.172 -11.594 1 98.44 20 GLY B N 1
ATOM 740 C CA . GLY B 1 20 ? 7.07 -18.406 -12.172 1 98.44 20 GLY B CA 1
ATOM 741 C C . GLY B 1 20 ? 5.859 -18.953 -11.445 1 98.44 20 GLY B C 1
ATOM 742 O O . GLY B 1 20 ? 5.582 -20.156 -11.5 1 98.44 20 GLY B O 1
ATOM 743 N N . TYR B 1 21 ? 5.203 -18.203 -10.695 1 98.69 21 TYR B N 1
ATOM 744 C CA . TYR B 1 21 ? 4.074 -18.656 -9.883 1 98.69 21 TYR B CA 1
ATOM 745 C C . TYR B 1 21 ? 2.768 -18.531 -10.656 1 98.69 21 TYR B C 1
ATOM 747 O O . TYR B 1 21 ? 2.561 -17.578 -11.398 1 98.69 21 TYR B O 1
ATOM 755 N N . THR B 1 22 ? 1.869 -19.438 -10.438 1 98.69 22 THR B N 1
ATOM 756 C CA . THR B 1 22 ? 0.468 -19.328 -10.828 1 98.69 22 THR B CA 1
ATOM 757 C C . THR B 1 22 ? -0.337 -18.625 -9.734 1 98.69 22 THR B C 1
ATOM 759 O O . THR B 1 22 ? 0.177 -18.359 -8.641 1 98.69 22 THR B O 1
ATOM 762 N N . LEU B 1 23 ? -1.583 -18.281 -10.039 1 98.69 23 LEU B N 1
ATOM 763 C CA . LEU B 1 23 ? -2.441 -17.719 -9 1 98.69 23 LEU B CA 1
ATOM 764 C C . LEU B 1 23 ? -2.6 -18.703 -7.844 1 98.69 23 LEU B C 1
ATOM 766 O O . LEU B 1 23 ? -2.594 -18.312 -6.68 1 98.69 23 LEU B O 1
ATOM 770 N N . LYS B 1 24 ? -2.658 -19.969 -8.164 1 98.62 24 LYS B N 1
ATOM 771 C CA . LYS B 1 24 ? -2.799 -21.016 -7.156 1 98.62 24 LYS B CA 1
ATOM 772 C C . LYS B 1 24 ? -1.581 -21.062 -6.238 1 98.62 24 LYS B C 1
ATOM 774 O O . LYS B 1 24 ? -1.713 -21.281 -5.035 1 98.62 24 LYS B O 1
ATOM 779 N N . ASP B 1 25 ? -0.419 -20.891 -6.824 1 98.69 25 ASP B N 1
ATOM 780 C CA . ASP B 1 25 ? 0.801 -20.844 -6.023 1 98.69 25 ASP B CA 1
ATOM 781 C C . ASP B 1 25 ? 0.761 -19.703 -5.016 1 98.69 25 ASP B C 1
ATOM 783 O O . ASP B 1 25 ? 1.171 -19.859 -3.865 1 98.69 25 ASP B O 1
ATOM 787 N N . VAL B 1 26 ? 0.317 -18.594 -5.445 1 98.81 26 VAL B N 1
ATOM 788 C CA . VAL B 1 26 ? 0.232 -17.422 -4.578 1 98.81 26 VAL B CA 1
ATOM 789 C C . VAL B 1 26 ? -0.782 -17.672 -3.463 1 98.81 26 VAL B C 1
ATOM 791 O O . VAL B 1 26 ? -0.53 -17.359 -2.299 1 98.81 26 VAL B O 1
ATOM 794 N N . VAL B 1 27 ? -1.897 -18.25 -3.787 1 98.75 27 VAL B N 1
ATOM 795 C CA . VAL B 1 27 ? -2.908 -18.609 -2.799 1 98.75 27 VAL B CA 1
ATOM 796 C C . VAL B 1 27 ? -2.275 -19.469 -1.707 1 98.75 27 VAL B C 1
ATOM 798 O O . VAL B 1 27 ? -2.436 -19.188 -0.517 1 98.75 27 VAL B O 1
ATOM 801 N N . LYS B 1 28 ? -1.531 -20.453 -2.084 1 98.56 28 LYS B N 1
ATOM 802 C CA . LYS B 1 28 ? -0.901 -21.375 -1.151 1 98.56 28 LYS B CA 1
ATOM 803 C C . LYS B 1 28 ? 0.098 -20.656 -0.249 1 98.56 28 LYS B C 1
ATOM 805 O O . LYS B 1 28 ? 0.195 -20.953 0.942 1 98.56 28 LYS B O 1
ATOM 810 N N . GLY B 1 29 ? 0.712 -19.719 -0.824 1 98.38 29 GLY B N 1
ATOM 811 C CA . GLY B 1 29 ? 1.787 -19.062 -0.105 1 98.38 29 GLY B CA 1
ATOM 812 C C . GLY B 1 29 ? 1.31 -17.891 0.74 1 98.38 29 GLY B C 1
ATOM 813 O O . GLY B 1 29 ? 2 -17.469 1.669 1 98.38 29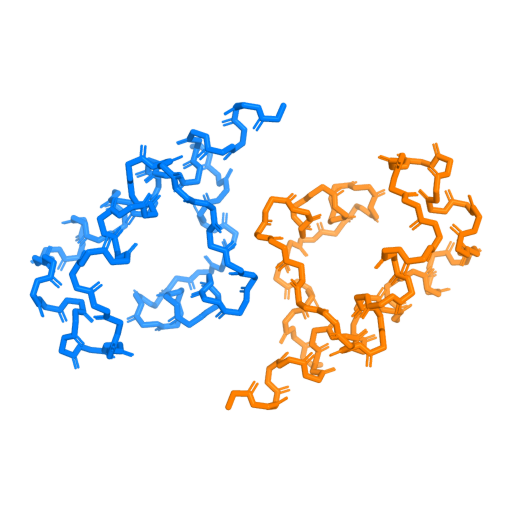 GLY B O 1
ATOM 814 N N . THR B 1 30 ? 0.167 -17.359 0.458 1 98.31 30 THR B N 1
ATOM 815 C CA . THR B 1 30 ? -0.228 -16.109 1.112 1 98.31 30 THR B CA 1
ATOM 816 C C . THR B 1 30 ? -1.56 -16.281 1.838 1 98.31 30 THR B C 1
ATOM 818 O O . THR B 1 30 ? -1.888 -15.5 2.736 1 98.31 30 THR B O 1
ATOM 821 N N . GLY B 1 31 ? -2.414 -17.141 1.312 1 98.31 31 GLY B N 1
ATOM 822 C CA . GLY B 1 31 ? -3.729 -17.359 1.894 1 98.31 31 GLY B CA 1
ATOM 823 C C . GLY B 1 31 ? -4.805 -16.469 1.295 1 98.31 31 GLY B C 1
ATOM 824 O O . GLY B 1 31 ? -5.98 -16.594 1.638 1 98.31 31 GLY B O 1
ATOM 825 N N . TYR B 1 32 ? -4.422 -15.578 0.469 1 98.44 32 TYR B N 1
ATOM 826 C CA . TYR B 1 32 ? -5.426 -14.797 -0.242 1 98.44 32 TYR B CA 1
ATOM 827 C C . TYR B 1 32 ? -6.141 -15.648 -1.288 1 98.44 32 TYR B C 1
ATOM 829 O O . TYR B 1 32 ? -5.57 -16.609 -1.813 1 98.44 32 TYR B O 1
ATOM 837 N N . THR B 1 33 ? -7.336 -15.258 -1.594 1 98.69 33 THR B N 1
ATOM 838 C CA . THR B 1 33 ? -8.086 -16.031 -2.578 1 98.69 33 THR B CA 1
ATOM 839 C C . THR B 1 33 ? -7.629 -15.688 -3.994 1 98.69 33 THR B C 1
ATOM 841 O O . THR B 1 33 ? -7.137 -14.586 -4.242 1 98.69 33 THR B O 1
ATOM 844 N N . GLU B 1 34 ? -7.859 -16.656 -4.867 1 98.69 34 GLU B N 1
ATOM 845 C CA . GLU B 1 34 ? -7.539 -16.438 -6.277 1 98.69 34 GLU B CA 1
ATOM 846 C C . GLU B 1 34 ? -8.273 -15.219 -6.828 1 98.69 34 GLU B C 1
ATOM 848 O O . GLU B 1 34 ? -7.703 -14.438 -7.594 1 98.69 34 GLU B O 1
ATOM 853 N N . VAL B 1 35 ? -9.492 -15.062 -6.434 1 98.62 35 VAL B N 1
ATOM 854 C CA . VAL B 1 35 ? -10.32 -13.953 -6.906 1 98.62 35 VAL B CA 1
ATOM 855 C C . VAL B 1 35 ? -9.711 -12.625 -6.465 1 98.62 35 VAL B C 1
ATOM 857 O O . VAL B 1 35 ? -9.586 -11.695 -7.266 1 98.62 35 VAL B O 1
ATOM 860 N N . SER B 1 36 ? -9.266 -12.5 -5.188 1 98.62 36 SER B N 1
ATOM 861 C CA . SER B 1 36 ? -8.664 -11.273 -4.676 1 98.62 36 SER B CA 1
ATOM 862 C C . SER B 1 36 ? -7.383 -10.93 -5.434 1 98.62 36 SER B C 1
ATOM 864 O O . SER B 1 36 ? -7.207 -9.797 -5.879 1 98.62 36 SER B O 1
ATOM 866 N N . ILE B 1 37 ? -6.57 -11.93 -5.625 1 98.81 37 ILE B N 1
ATOM 867 C CA . ILE B 1 37 ? -5.297 -11.727 -6.305 1 98.81 37 ILE B CA 1
ATOM 868 C C . ILE B 1 37 ? -5.547 -11.281 -7.742 1 98.81 37 ILE B C 1
ATOM 870 O O . ILE B 1 37 ? -4.918 -10.328 -8.227 1 98.81 37 ILE B O 1
ATOM 874 N N . SER B 1 38 ? -6.473 -11.93 -8.406 1 98.81 38 SER B N 1
ATOM 875 C CA . SER B 1 38 ? -6.824 -11.578 -9.773 1 98.81 38 SER B CA 1
ATOM 876 C C . SER B 1 38 ? -7.312 -10.141 -9.867 1 98.81 38 SER B C 1
ATOM 878 O O . SER B 1 38 ? -6.91 -9.398 -10.766 1 98.81 38 SER B O 1
ATOM 880 N N . ARG B 1 39 ? -8.141 -9.781 -8.922 1 98.62 39 ARG B N 1
ATOM 881 C CA . ARG B 1 39 ? -8.695 -8.43 -8.945 1 98.62 39 ARG B CA 1
ATOM 882 C C . ARG B 1 39 ? -7.602 -7.387 -8.742 1 98.62 39 ARG B C 1
ATOM 884 O O . ARG B 1 39 ? -7.668 -6.293 -9.305 1 98.62 39 ARG B O 1
ATOM 891 N N . TRP B 1 40 ? -6.609 -7.691 -7.977 1 98.69 40 TRP B N 1
ATOM 892 C CA . TRP B 1 40 ? -5.5 -6.77 -7.762 1 98.69 40 TRP B CA 1
ATOM 893 C C . TRP B 1 40 ? -4.633 -6.66 -9.008 1 98.69 40 TRP B C 1
ATOM 895 O O . TRP B 1 40 ? -4.281 -5.559 -9.438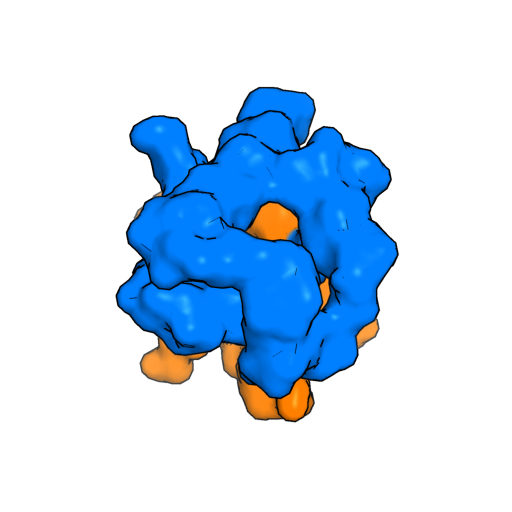 1 98.69 40 TRP B O 1
ATOM 905 N N . GLU B 1 41 ? -4.453 -7.777 -9.656 1 98.62 41 GLU B N 1
ATOM 906 C CA . GLU B 1 41 ? -3.521 -7.832 -10.781 1 98.62 41 GLU B CA 1
ATOM 907 C C . GLU B 1 41 ? -4.156 -7.266 -12.047 1 98.62 41 GLU B C 1
ATOM 909 O O . GLU B 1 41 ? -3.451 -6.949 -13.008 1 98.62 41 GLU B O 1
ATOM 914 N N . THR B 1 42 ? -5.469 -7.18 -12.023 1 97.88 42 THR B N 1
ATOM 915 C CA . THR B 1 42 ? -6.148 -6.633 -13.188 1 97.88 42 THR B CA 1
ATOM 916 C C . THR B 1 42 ? -6.566 -5.184 -12.945 1 97.88 42 THR B C 1
ATOM 918 O O . THR B 1 42 ? -7.082 -4.52 -13.852 1 97.88 42 THR B O 1
ATOM 921 N N . GLY B 1 43 ? -6.445 -4.727 -11.766 1 97.19 43 GLY B N 1
ATOM 922 C CA . GLY B 1 43 ? -6.734 -3.338 -11.445 1 97.19 43 GLY B CA 1
ATOM 923 C C . GLY B 1 43 ? -8.188 -3.102 -11.078 1 97.19 43 GLY B C 1
ATOM 924 O O . GLY B 1 43 ? -8.602 -1.96 -10.859 1 97.19 43 GLY B O 1
ATOM 925 N N . THR B 1 44 ? -8.953 -4.148 -10.984 1 97.25 44 THR B N 1
ATOM 926 C CA . THR B 1 44 ? -10.359 -4.008 -10.633 1 97.25 44 THR B CA 1
ATOM 927 C C . THR B 1 44 ? -10.516 -3.578 -9.18 1 97.25 44 THR B C 1
ATOM 929 O O . THR B 1 44 ? -11.539 -3 -8.805 1 97.25 44 THR B O 1
ATOM 932 N N . ARG B 1 45 ? -9.516 -3.904 -8.375 1 97.75 45 ARG B N 1
ATOM 933 C CA . ARG B 1 45 ? -9.445 -3.471 -6.98 1 97.75 45 ARG B CA 1
ATOM 934 C C . ARG B 1 45 ? -8.023 -3.051 -6.617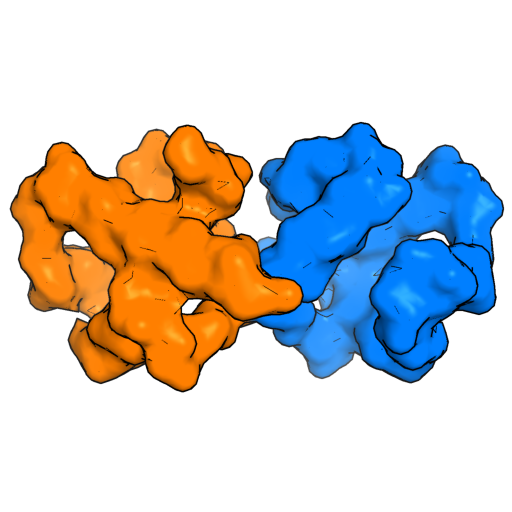 1 97.75 45 ARG B C 1
ATOM 936 O O . ARG B 1 45 ? -7.051 -3.617 -7.125 1 97.75 45 ARG B O 1
ATOM 943 N N . ILE B 1 46 ? -7.996 -2.086 -5.832 1 97.81 46 ILE B N 1
ATOM 944 C CA . ILE B 1 46 ? -6.691 -1.679 -5.316 1 97.81 46 ILE B CA 1
ATOM 945 C C . ILE B 1 46 ? -6.477 -2.283 -3.93 1 97.81 46 ILE B C 1
ATOM 947 O O . ILE B 1 46 ? -7.309 -2.117 -3.035 1 97.81 46 ILE B O 1
ATOM 951 N N . PRO B 1 47 ? -5.383 -2.973 -3.752 1 98.31 47 PRO B N 1
ATOM 952 C CA . PRO B 1 47 ? -5.164 -3.586 -2.439 1 98.31 47 PRO B CA 1
ATOM 953 C C . PRO B 1 47 ? -4.867 -2.559 -1.35 1 98.31 47 PRO B C 1
ATOM 955 O O . PRO B 1 47 ? -4.426 -1.446 -1.648 1 98.31 47 PRO B O 1
ATOM 958 N N . LYS B 1 48 ? -5.098 -3.018 -0.11 1 97.75 48 LYS B N 1
ATOM 959 C CA . LYS B 1 48 ? -4.645 -2.236 1.038 1 97.75 48 LYS B CA 1
ATOM 960 C C . LYS B 1 48 ? -3.125 -2.242 1.146 1 97.75 48 LYS B C 1
ATOM 962 O O . LYS B 1 48 ? -2.463 -3.141 0.621 1 97.75 48 LYS B O 1
ATOM 967 N N . ALA B 1 49 ? -2.684 -1.32 1.823 1 97.19 49 ALA B N 1
ATOM 968 C CA . ALA B 1 49 ? -1.239 -1.18 1.991 1 97.19 49 ALA B CA 1
ATOM 969 C C . ALA B 1 49 ? -0.635 -2.436 2.613 1 97.19 49 ALA B C 1
ATOM 971 O O . ALA B 1 49 ? 0.443 -2.879 2.211 1 97.19 49 ALA B O 1
ATOM 972 N N . THR B 1 50 ? -1.281 -3.039 3.574 1 96.62 50 THR B N 1
ATOM 973 C CA . THR B 1 50 ? -0.725 -4.191 4.273 1 96.62 50 THR B CA 1
ATOM 974 C C . THR B 1 50 ? -0.703 -5.418 3.367 1 96.62 50 THR B C 1
ATOM 976 O O . THR B 1 50 ? 0.167 -6.281 3.502 1 96.62 50 THR B O 1
ATOM 979 N N . VAL B 1 51 ? -1.662 -5.508 2.436 1 97.56 51 VAL B N 1
ATOM 980 C CA . VAL B 1 51 ? -1.649 -6.578 1.445 1 97.56 51 VAL B CA 1
ATOM 981 C C . VAL B 1 51 ? -0.395 -6.473 0.581 1 97.56 51 VAL B C 1
ATOM 983 O O . VAL B 1 51 ? 0.287 -7.469 0.338 1 97.56 51 VAL B O 1
ATOM 986 N N . LEU B 1 52 ? -0.143 -5.242 0.214 1 97.62 52 LEU B N 1
ATOM 987 C CA . LEU B 1 52 ? 1.034 -4.996 -0.611 1 97.62 52 LEU B CA 1
ATOM 988 C C . LEU B 1 52 ? 2.307 -5.422 0.115 1 97.62 52 LEU B C 1
ATOM 990 O O . LEU B 1 52 ? 3.205 -6.012 -0.491 1 97.62 52 LEU B O 1
ATOM 994 N N . TYR B 1 53 ? 2.379 -5.121 1.37 1 97.38 53 TYR B N 1
ATOM 995 C CA . TYR B 1 53 ? 3.516 -5.512 2.193 1 97.38 53 TYR B CA 1
ATOM 996 C C . TYR B 1 53 ? 3.656 -7.027 2.246 1 97.38 53 TYR B C 1
ATOM 998 O O . TYR B 1 53 ? 4.75 -7.562 2.057 1 97.38 53 TYR B O 1
ATOM 1006 N N . ASN B 1 54 ? 2.584 -7.703 2.463 1 97.62 54 ASN B N 1
ATOM 1007 C CA . ASN B 1 54 ? 2.609 -9.156 2.574 1 97.62 54 ASN B CA 1
ATOM 1008 C C . ASN B 1 54 ? 3.039 -9.812 1.265 1 97.62 54 ASN B C 1
ATOM 1010 O O . ASN B 1 54 ? 3.807 -10.773 1.271 1 97.62 54 ASN B O 1
ATOM 1014 N N . LEU B 1 55 ? 2.539 -9.258 0.179 1 98.44 55 LEU B N 1
ATOM 1015 C CA . LEU B 1 55 ? 2.918 -9.797 -1.124 1 98.44 55 LEU B CA 1
ATOM 1016 C C . LEU B 1 55 ? 4.402 -9.555 -1.397 1 98.44 55 LEU B C 1
ATOM 1018 O O . LEU B 1 55 ? 5.086 -10.438 -1.925 1 98.44 55 LEU B O 1
ATOM 1022 N N . ALA B 1 56 ? 4.855 -8.398 -1.113 1 98.06 56 ALA B N 1
ATOM 1023 C CA . ALA B 1 56 ? 6.273 -8.102 -1.283 1 98.06 56 ALA B CA 1
ATOM 1024 C C . ALA B 1 56 ? 7.137 -9.086 -0.495 1 98.06 56 ALA B C 1
ATOM 1026 O O . ALA B 1 56 ? 8.125 -9.609 -1.013 1 98.06 56 ALA B O 1
ATOM 1027 N N . LYS B 1 57 ? 6.812 -9.336 0.73 1 97.5 57 LYS B N 1
ATOM 1028 C CA . LYS B 1 57 ? 7.531 -10.297 1.569 1 97.5 57 LYS B CA 1
ATOM 1029 C C . LYS B 1 57 ? 7.5 -11.695 0.959 1 97.5 57 LYS B C 1
ATOM 1031 O O . LYS B 1 57 ? 8.531 -12.359 0.879 1 97.5 57 LYS B O 1
ATOM 1036 N N . PHE B 1 58 ? 6.309 -12.039 0.522 1 98.5 58 PHE B N 1
ATOM 1037 C CA . PHE B 1 58 ? 6.137 -13.352 -0.081 1 98.5 58 PHE B CA 1
ATOM 1038 C C . PHE B 1 58 ? 7.039 -13.516 -1.299 1 98.5 58 PHE B C 1
ATOM 1040 O O . PHE B 1 58 ? 7.691 -14.547 -1.464 1 98.5 58 PHE B O 1
ATOM 1047 N N . TYR B 1 59 ? 7.109 -12.453 -2.15 1 98.44 59 TYR B N 1
ATOM 1048 C CA . TYR B 1 59 ? 7.871 -12.523 -3.395 1 98.44 59 TYR B CA 1
ATOM 1049 C C . TYR B 1 59 ? 9.344 -12.219 -3.15 1 98.44 59 TYR B C 1
ATOM 1051 O O . TYR B 1 59 ? 10.18 -12.414 -4.039 1 98.44 59 TYR B O 1
ATOM 1059 N N . GLY B 1 60 ? 9.68 -11.68 -2.021 1 97.88 60 GLY B N 1
ATOM 1060 C CA . GLY B 1 60 ? 11.062 -11.352 -1.713 1 97.88 60 GLY B CA 1
ATOM 1061 C C . GLY B 1 60 ? 11.555 -10.102 -2.418 1 97.88 60 GLY B C 1
ATOM 1062 O O . GLY B 1 60 ? 12.688 -10.055 -2.889 1 97.88 60 GLY B O 1
ATOM 1063 N N . VAL B 1 61 ? 10.672 -9.172 -2.562 1 97.44 61 VAL B N 1
ATOM 1064 C CA . VAL B 1 61 ? 11.016 -7.895 -3.184 1 97.44 61 VAL B CA 1
ATOM 1065 C C . VAL B 1 61 ? 10.672 -6.746 -2.238 1 97.44 61 VAL B C 1
ATOM 1067 O O . VAL B 1 61 ? 9.992 -6.949 -1.229 1 97.44 61 VAL B O 1
ATOM 1070 N N . SER B 1 62 ? 11.172 -5.539 -2.602 1 96.5 62 SER B N 1
ATOM 1071 C CA . SER B 1 62 ? 10.773 -4.332 -1.891 1 96.5 62 SER B CA 1
ATOM 1072 C C . SER B 1 62 ? 9.359 -3.898 -2.283 1 96.5 62 SER B C 1
ATOM 1074 O O . SER B 1 62 ? 8.945 -4.094 -3.426 1 96.5 62 SER B O 1
ATOM 1076 N N . VAL B 1 63 ? 8.641 -3.314 -1.365 1 97.25 63 VAL B N 1
ATOM 1077 C CA . VAL B 1 63 ? 7.305 -2.809 -1.673 1 97.25 63 VAL B CA 1
ATOM 1078 C C . VAL B 1 63 ? 7.383 -1.804 -2.818 1 97.25 63 VAL B C 1
ATOM 1080 O O . VAL B 1 63 ? 6.484 -1.736 -3.658 1 97.25 63 VAL B O 1
ATOM 1083 N N . ASP B 1 64 ? 8.438 -1.087 -2.92 1 96.62 64 ASP B N 1
ATOM 1084 C CA . ASP B 1 64 ? 8.641 -0.078 -3.955 1 96.62 64 ASP B CA 1
ATOM 1085 C C . ASP B 1 64 ? 8.609 -0.705 -5.348 1 96.62 64 ASP B C 1
ATOM 1087 O O . ASP B 1 64 ? 8.281 -0.034 -6.328 1 96.62 64 ASP B O 1
ATOM 1091 N N . ARG B 1 65 ? 8.93 -1.89 -5.398 1 97 65 ARG B N 1
ATOM 1092 C CA . ARG B 1 65 ? 8.977 -2.588 -6.68 1 97 65 ARG B CA 1
ATOM 1093 C C . ARG B 1 65 ? 7.617 -2.545 -7.375 1 97 65 ARG B C 1
ATOM 1095 O O . ARG B 1 65 ? 7.543 -2.523 -8.602 1 97 65 ARG B O 1
ATOM 1102 N N . PHE B 1 66 ? 6.578 -2.449 -6.578 1 97.94 66 PHE B N 1
ATOM 1103 C CA . PHE B 1 66 ? 5.227 -2.52 -7.129 1 97.94 66 PHE B CA 1
ATOM 1104 C C . PHE B 1 66 ? 4.824 -1.185 -7.746 1 97.94 66 PHE B C 1
ATOM 1106 O O . PHE B 1 66 ? 3.836 -1.106 -8.477 1 97.94 66 PHE B O 1
ATOM 1113 N N . PHE B 1 67 ? 5.613 -0.153 -7.535 1 95.69 67 PHE B N 1
ATOM 1114 C CA . PHE B 1 67 ? 5.203 1.171 -7.992 1 95.69 67 PHE B CA 1
ATOM 1115 C C . PHE B 1 67 ? 6.086 1.647 -9.141 1 95.69 67 PHE B C 1
ATOM 1117 O O . PHE B 1 67 ? 5.809 2.674 -9.758 1 95.69 67 PHE B O 1
ATOM 1124 N N . TRP B 1 68 ? 7.129 0.938 -9.281 1 85.5 68 TRP B N 1
ATOM 1125 C CA . TRP B 1 68 ? 8.055 1.368 -10.32 1 85.5 68 TRP B CA 1
ATOM 1126 C C . TRP B 1 68 ? 7.676 0.768 -11.672 1 85.5 68 TRP B C 1
ATOM 1128 O O . TRP B 1 68 ? 7.199 -0.367 -11.742 1 85.5 68 TRP B O 1
ATOM 1138 N N . LYS B 1 69 ? 7.738 1.575 -12.594 1 71.44 69 LYS B N 1
ATOM 1139 C CA . LYS B 1 69 ? 7.582 1.083 -13.961 1 71.44 69 LYS B CA 1
ATOM 1140 C C . LYS B 1 69 ? 8.859 0.413 -14.453 1 71.44 69 LYS B C 1
ATOM 1142 O O . LYS B 1 69 ? 9.961 0.822 -14.094 1 71.44 69 LYS B O 1
#

Secondary structure (DSSP, 8-state):
-HHHHHHHHHHHHHHHHHTT--HHHHHHHH---HHHHHHHHHTSSPPBHHHHHHHHHHHTS-GGGGT--/-HHHHHHHHHHHHHHHHHTT--HHHHHHHH---HHHHHHHHHTSSPPBHHHHHHHHHHHTS-GGGGT--